Protein AF-A0A2K6BMT7-F1 (afdb_monomer_lite)

Structure (mmCIF, N/CA/C/O backbone):
data_AF-A0A2K6BMT7-F1
#
_entry.id   AF-A0A2K6BMT7-F1
#
loop_
_atom_site.group_PDB
_atom_site.id
_atom_site.type_symbol
_atom_site.label_atom_id
_atom_site.label_alt_id
_atom_site.label_comp_id
_atom_site.label_asym_id
_atom_site.label_entity_id
_atom_site.label_seq_id
_atom_site.pdbx_PDB_ins_code
_atom_site.Cartn_x
_atom_site.Cartn_y
_atom_site.Cartn_z
_atom_site.occupancy
_atom_site.B_iso_or_equiv
_atom_site.auth_seq_id
_atom_site.auth_comp_id
_atom_site.auth_asym_id
_atom_site.auth_atom_id
_atom_site.pdbx_PDB_model_num
ATOM 1 N N . MET A 1 1 ? -9.455 14.808 1.850 1.00 55.75 1 MET A N 1
ATOM 2 C CA . MET A 1 1 ? -9.223 13.493 2.487 1.00 55.75 1 MET A CA 1
ATOM 3 C C . MET A 1 1 ? -7.935 12.855 1.991 1.00 55.75 1 MET A C 1
ATOM 5 O O . MET A 1 1 ? -7.010 12.832 2.779 1.00 55.75 1 MET A O 1
ATOM 9 N N . VAL A 1 2 ? -7.801 12.459 0.715 1.00 50.84 2 VAL A N 1
ATOM 10 C CA . VAL A 1 2 ? -6.552 11.845 0.194 1.00 50.84 2 VAL A CA 1
ATOM 11 C C . VAL A 1 2 ? -5.312 12.725 0.407 1.00 50.84 2 VAL A C 1
ATOM 13 O O . VAL A 1 2 ? -4.295 12.224 0.864 1.00 50.84 2 VAL A O 1
ATOM 16 N N . HIS A 1 3 ? -5.402 14.038 0.162 1.00 54.19 3 HIS A N 1
ATOM 17 C CA . HIS A 1 3 ? -4.284 14.962 0.406 1.00 54.19 3 HIS A CA 1
ATOM 18 C C . HIS A 1 3 ? -3.885 15.050 1.886 1.00 54.19 3 HIS A C 1
ATOM 20 O O . HIS A 1 3 ? -2.717 14.907 2.208 1.00 54.19 3 HIS A O 1
ATOM 26 N N . THR A 1 4 ? -4.855 15.156 2.795 1.00 60.25 4 THR A N 1
ATOM 27 C CA . THR A 1 4 ? -4.600 15.146 4.245 1.00 60.25 4 THR A CA 1
ATOM 28 C C . THR A 1 4 ? -4.006 13.813 4.710 1.00 60.25 4 THR A C 1
ATOM 30 O O . THR A 1 4 ? -3.145 13.780 5.580 1.00 60.25 4 THR A O 1
ATOM 33 N N . SER A 1 5 ? -4.435 12.698 4.113 1.00 56.72 5 SER A N 1
ATOM 34 C CA . SER A 1 5 ? -3.838 11.387 4.367 1.00 56.72 5 SER A CA 1
ATOM 35 C C . SER A 1 5 ? -2.396 11.307 3.859 1.00 56.72 5 SER A C 1
ATOM 37 O O . SER A 1 5 ? -1.581 10.669 4.514 1.00 56.72 5 SER A O 1
ATOM 39 N N . LEU A 1 6 ? -2.064 11.957 2.736 1.00 59.62 6 LEU A N 1
ATOM 40 C CA . LEU A 1 6 ? -0.688 12.045 2.236 1.00 59.62 6 LEU A CA 1
ATOM 41 C C . LEU A 1 6 ? 0.211 12.844 3.189 1.00 59.62 6 LEU A C 1
ATOM 43 O O . LEU A 1 6 ? 1.313 12.386 3.471 1.00 59.62 6 LEU A O 1
ATOM 47 N N . ASP A 1 7 ? -0.279 13.949 3.753 1.00 67.00 7 ASP A N 1
ATOM 48 C CA . ASP A 1 7 ? 0.479 14.738 4.735 1.00 67.00 7 ASP A CA 1
ATOM 49 C C . ASP A 1 7 ? 0.770 13.923 6.011 1.00 67.00 7 ASP A C 1
ATOM 51 O O . ASP A 1 7 ? 1.907 13.874 6.479 1.00 67.00 7 ASP A O 1
ATOM 55 N N . VAL A 1 8 ? -0.228 13.191 6.529 1.00 65.44 8 VAL A N 1
ATOM 56 C CA . VAL A 1 8 ? -0.067 12.286 7.688 1.00 65.44 8 VAL A CA 1
ATOM 57 C C . VAL A 1 8 ? 0.892 11.132 7.376 1.00 65.44 8 VAL A C 1
ATOM 59 O O . VAL A 1 8 ? 1.685 10.728 8.228 1.00 65.44 8 VAL A O 1
ATOM 62 N N . VAL A 1 9 ? 0.844 10.593 6.153 1.00 61.94 9 VAL A N 1
ATOM 63 C CA . VAL A 1 9 ? 1.799 9.580 5.680 1.00 61.94 9 VAL A CA 1
ATOM 64 C C . VAL A 1 9 ? 3.214 10.148 5.661 1.00 61.94 9 VAL A C 1
ATOM 66 O O . VAL A 1 9 ? 4.128 9.489 6.150 1.00 61.94 9 VAL A O 1
ATOM 69 N N . ASP A 1 10 ? 3.411 11.353 5.133 1.00 65.62 10 ASP A N 1
ATOM 70 C CA . ASP A 1 10 ? 4.726 11.990 5.051 1.00 65.62 10 ASP A CA 1
ATOM 71 C C . ASP A 1 10 ? 5.289 12.340 6.430 1.00 65.62 10 ASP A C 1
ATOM 73 O O . ASP A 1 10 ? 6.480 12.122 6.683 1.00 65.62 10 ASP A O 1
ATOM 77 N N . GLU A 1 11 ? 4.441 12.772 7.361 1.00 65.19 11 GLU A N 1
ATOM 78 C CA . GLU A 1 11 ? 4.820 13.016 8.752 1.00 65.19 11 GLU A CA 1
ATOM 79 C C . GLU A 1 11 ? 5.185 11.710 9.478 1.00 65.19 11 GLU A C 1
ATOM 81 O O . GLU A 1 11 ? 6.235 11.633 10.121 1.00 65.19 11 GLU A O 1
ATOM 86 N N . LYS A 1 12 ? 4.399 10.635 9.304 1.00 63.41 12 LYS A N 1
ATOM 87 C CA . LYS A 1 12 ? 4.690 9.321 9.906 1.00 63.41 12 LYS A CA 1
ATOM 88 C C . LYS A 1 12 ? 5.941 8.682 9.297 1.00 63.41 12 LYS A C 1
ATOM 90 O O . LYS A 1 12 ? 6.745 8.123 10.036 1.00 63.41 12 LYS A O 1
ATOM 95 N N . ILE A 1 13 ? 6.177 8.819 7.988 1.00 61.03 13 ILE A N 1
ATOM 96 C CA . ILE A 1 13 ? 7.422 8.382 7.326 1.00 61.03 13 ILE A CA 1
ATOM 97 C C . ILE A 1 13 ? 8.625 9.171 7.857 1.00 61.03 13 ILE A C 1
ATOM 99 O O . ILE A 1 13 ? 9.675 8.584 8.124 1.00 61.03 13 ILE A O 1
ATOM 103 N N . SER A 1 14 ? 8.476 10.481 8.056 1.00 60.44 14 SER A N 1
ATOM 104 C CA . SER A 1 14 ? 9.527 11.341 8.613 1.00 60.44 14 SER A CA 1
ATOM 105 C C . SER A 1 14 ? 9.826 11.010 10.081 1.00 60.44 14 SER A C 1
ATOM 107 O O . SER A 1 14 ? 10.989 10.982 10.486 1.00 60.44 14 SER A O 1
ATOM 109 N N . ALA A 1 15 ? 8.803 10.675 10.872 1.00 58.50 15 ALA A N 1
ATOM 110 C CA . ALA A 1 15 ? 8.954 10.183 12.240 1.00 58.50 15 ALA A CA 1
ATOM 111 C C . ALA A 1 15 ? 9.589 8.779 12.283 1.00 58.50 15 ALA A C 1
ATOM 113 O O . ALA A 1 15 ? 10.459 8.516 13.114 1.00 58.50 15 ALA A O 1
ATOM 114 N N . MET A 1 16 ? 9.238 7.896 11.342 1.00 52.00 16 MET A N 1
ATOM 115 C CA . MET A 1 16 ? 9.847 6.569 11.205 1.00 52.00 16 MET A CA 1
ATOM 116 C C . MET A 1 16 ? 11.287 6.612 10.683 1.00 52.00 16 MET A C 1
ATOM 118 O O . MET A 1 16 ? 12.053 5.703 10.986 1.00 52.00 16 MET A O 1
ATOM 122 N N . ALA A 1 17 ? 11.723 7.674 9.997 1.00 50.19 17 ALA A N 1
ATOM 123 C CA . ALA A 1 17 ? 13.138 7.882 9.667 1.00 50.19 17 ALA A CA 1
ATOM 124 C C . ALA A 1 17 ? 14.042 7.955 10.911 1.00 50.19 17 ALA A C 1
ATOM 126 O O . ALA A 1 17 ? 15.207 7.570 10.834 1.00 50.19 17 ALA A O 1
ATOM 127 N N . LYS A 1 18 ? 13.500 8.359 12.071 1.00 45.88 18 LYS A N 1
ATOM 128 C CA . LYS A 1 18 ? 14.193 8.285 13.369 1.00 45.88 18 LYS A CA 1
ATOM 129 C C . LYS A 1 18 ? 14.155 6.892 14.014 1.00 45.88 18 LYS A C 1
ATOM 131 O O . LYS A 1 18 ? 15.046 6.587 14.798 1.00 45.88 18 LYS A O 1
ATOM 136 N N . ALA A 1 19 ? 13.166 6.058 13.685 1.00 43.19 19 ALA A N 1
ATOM 137 C CA . ALA A 1 19 ? 12.991 4.698 14.216 1.00 43.19 19 ALA A CA 1
ATOM 138 C C . ALA A 1 19 ? 13.570 3.592 13.302 1.00 43.19 19 ALA A C 1
ATOM 140 O O . ALA A 1 19 ? 13.682 2.439 13.709 1.00 43.19 19 ALA A O 1
ATOM 141 N N . LEU A 1 20 ? 13.988 3.950 12.082 1.00 44.69 20 LEU A N 1
ATOM 142 C CA . LEU A 1 20 ? 14.560 3.078 11.044 1.00 44.69 20 LEU A CA 1
ATOM 143 C C . LEU A 1 20 ? 15.863 2.363 11.448 1.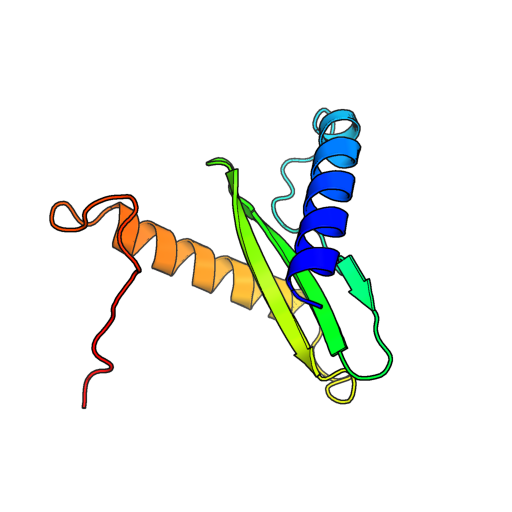00 44.69 20 LEU A C 1
ATOM 145 O O . LEU A 1 20 ? 16.345 1.511 10.705 1.00 44.69 20 LEU A O 1
ATOM 149 N N . LEU A 1 21 ? 16.427 2.698 12.609 1.00 47.00 21 LEU A N 1
ATOM 150 C CA . LEU A 1 21 ? 17.543 1.967 13.202 1.00 47.00 21 LEU A CA 1
ATOM 151 C C . LEU A 1 21 ? 17.126 0.624 13.814 1.00 47.00 21 LEU A C 1
ATOM 153 O O . LEU A 1 21 ? 18.019 -0.189 14.033 1.00 47.00 21 LEU A O 1
ATOM 157 N N . ASP A 1 22 ? 15.830 0.367 14.052 1.00 47.22 22 ASP A N 1
ATOM 158 C CA . ASP A 1 22 ? 15.425 -0.866 14.735 1.00 47.22 22 ASP A CA 1
ATOM 159 C C . ASP A 1 22 ? 14.768 -1.934 13.843 1.00 47.22 22 ASP A C 1
ATOM 161 O O . ASP A 1 22 ? 15.230 -3.064 13.880 1.00 47.22 22 ASP A O 1
ATOM 165 N N . GLN A 1 23 ? 13.762 -1.690 12.990 1.00 45.16 23 GLN A N 1
ATOM 166 C CA . GLN A 1 23 ? 13.036 -2.834 12.387 1.00 45.16 23 GLN A CA 1
ATOM 167 C C . GLN A 1 23 ? 12.711 -2.691 10.891 1.00 45.16 23 GLN A C 1
ATOM 169 O O . GLN A 1 23 ? 12.201 -1.678 10.423 1.00 45.16 23 GLN A O 1
ATOM 174 N N . ARG A 1 24 ? 12.985 -3.770 10.138 1.00 58.56 24 ARG A N 1
ATOM 175 C CA . ARG A 1 24 ? 12.734 -4.002 8.694 1.00 58.56 24 ARG A CA 1
ATOM 176 C C . ARG A 1 24 ? 11.239 -4.075 8.328 1.00 58.56 24 ARG A C 1
ATOM 178 O O . ARG A 1 24 ? 10.847 -4.823 7.430 1.00 58.56 24 ARG A O 1
ATOM 185 N N . GLU A 1 25 ? 10.388 -3.365 9.049 1.00 68.38 25 GLU A N 1
ATOM 186 C CA . GLU A 1 25 ? 8.945 -3.501 8.931 1.00 68.38 25 GLU A CA 1
ATOM 187 C C . GLU A 1 25 ? 8.393 -2.52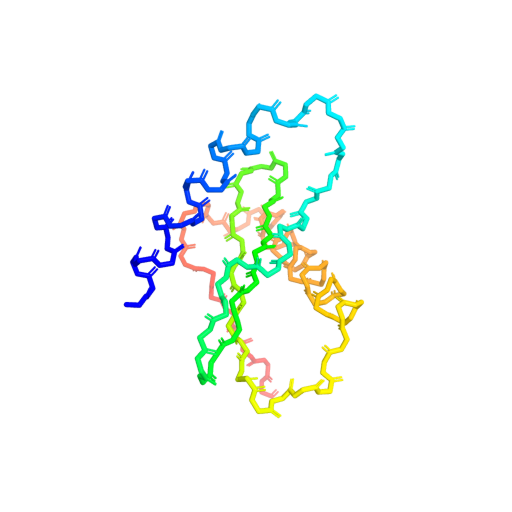0 7.887 1.00 68.38 25 GLU A C 1
ATOM 189 O O . GLU A 1 25 ? 8.446 -1.306 8.048 1.00 68.38 25 GLU A O 1
ATOM 194 N N . LEU A 1 26 ? 7.921 -3.069 6.761 1.00 85.00 26 LEU A N 1
ATOM 195 C CA . LEU A 1 26 ? 7.414 -2.312 5.603 1.00 85.00 26 LEU A CA 1
ATOM 196 C C . LEU A 1 26 ? 5.955 -1.856 5.778 1.00 85.00 26 LEU A C 1
ATOM 198 O O . LEU A 1 26 ? 5.473 -0.997 5.046 1.00 85.00 26 LEU A O 1
ATOM 202 N N . TYR A 1 27 ? 5.233 -2.459 6.720 1.00 87.69 27 TYR A N 1
ATOM 203 C CA . TYR A 1 27 ? 3.851 -2.117 7.039 1.00 87.69 27 TYR A CA 1
ATOM 204 C C . TYR A 1 27 ? 3.828 -1.008 8.092 1.00 87.69 27 TYR A C 1
ATOM 206 O O . TYR A 1 27 ? 4.526 -1.103 9.093 1.00 87.69 27 TYR A O 1
ATOM 214 N N . LEU A 1 28 ? 3.045 0.043 7.845 1.00 83.31 28 LEU A N 1
ATOM 215 C CA . LEU A 1 28 ? 2.946 1.230 8.701 1.00 83.31 28 LEU A CA 1
ATOM 216 C C . LEU A 1 28 ? 1.719 1.200 9.628 1.00 83.31 28 LEU A C 1
ATOM 218 O O . LEU A 1 28 ? 1.376 2.235 10.211 1.00 83.31 28 LEU A O 1
ATOM 222 N N . ASP A 1 29 ? 1.040 0.055 9.721 1.00 86.25 29 ASP A N 1
ATOM 223 C CA . ASP A 1 29 ? -0.207 -0.140 10.463 1.00 86.25 29 ASP A CA 1
ATOM 224 C C . ASP A 1 29 ? -1.332 0.828 10.038 1.00 86.25 29 ASP A C 1
ATOM 226 O O . ASP A 1 29 ? -1.358 1.368 8.923 1.00 86.25 29 ASP A O 1
ATOM 230 N N . LEU A 1 30 ? -2.296 1.034 10.939 1.00 85.38 30 LEU A N 1
ATOM 231 C CA . LEU A 1 30 ? -3.333 2.051 10.828 1.00 85.38 30 LEU A CA 1
ATOM 232 C C . LEU A 1 30 ? -2.694 3.449 10.906 1.00 85.38 30 LEU A C 1
ATOM 234 O O . LEU A 1 30 ? -2.005 3.806 11.866 1.00 85.38 30 LEU A O 1
ATOM 238 N N . LEU A 1 31 ? -2.912 4.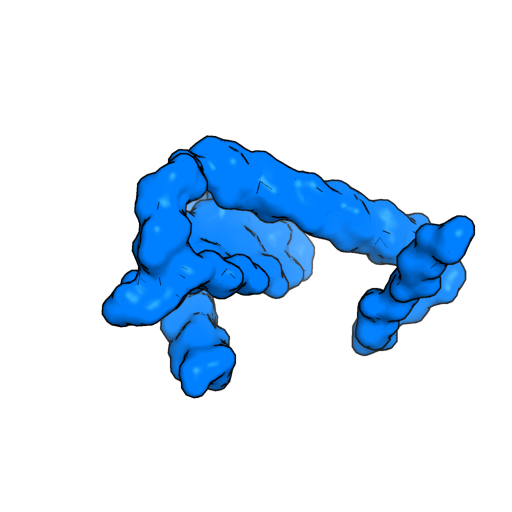247 9.867 1.00 82.19 31 LEU A N 1
ATOM 239 C CA . LEU A 1 31 ? -2.438 5.624 9.753 1.00 82.19 31 LEU A CA 1
ATOM 240 C C . LEU A 1 31 ? -3.450 6.603 10.333 1.00 82.19 31 LEU A C 1
ATOM 242 O O . LEU A 1 31 ? -3.084 7.495 11.092 1.00 82.19 31 LEU A O 1
ATOM 246 N N . TYR A 1 32 ? -4.718 6.428 9.960 1.00 74.56 32 TYR A N 1
ATOM 247 C CA . TYR A 1 32 ? -5.794 7.317 10.366 1.00 74.56 32 TYR A CA 1
ATOM 248 C C . TYR A 1 32 ? -7.111 6.541 10.505 1.00 74.56 32 TYR A C 1
ATOM 250 O O . TYR A 1 32 ? -7.616 6.012 9.507 1.00 74.56 32 TYR A O 1
ATOM 258 N N . PRO A 1 33 ? -7.668 6.440 11.723 1.00 72.94 33 PRO A N 1
ATOM 259 C CA . PRO A 1 33 ? -9.056 6.054 11.918 1.00 72.94 33 PRO A CA 1
ATOM 260 C C . PRO A 1 33 ? -9.969 7.266 11.703 1.00 72.94 33 PRO A C 1
ATOM 262 O O . PRO A 1 33 ? -9.801 8.305 12.333 1.00 72.94 33 PRO A O 1
ATOM 265 N N . THR A 1 34 ? -10.952 7.127 10.824 1.00 76.81 34 THR A N 1
ATOM 266 C CA . THR A 1 34 ? -12.121 8.010 10.698 1.00 76.81 34 THR A CA 1
ATOM 267 C C . THR A 1 34 ? -13.364 7.237 11.143 1.00 76.81 34 THR A C 1
ATOM 269 O O . THR A 1 34 ? -13.328 6.008 11.213 1.00 76.81 34 THR A O 1
ATOM 272 N N . GLU A 1 35 ? -14.468 7.934 11.423 1.00 74.12 35 GLU A N 1
ATOM 273 C CA . GLU A 1 35 ? -15.749 7.299 11.771 1.00 74.12 35 GLU A CA 1
ATOM 274 C C . GLU A 1 35 ? -16.208 6.298 10.706 1.00 74.12 35 GLU A C 1
ATOM 276 O O . GLU A 1 35 ? -16.623 5.199 11.060 1.00 74.12 35 GLU A O 1
ATOM 281 N N . ASP A 1 36 ? -16.023 6.622 9.424 1.00 81.62 36 ASP A N 1
ATOM 282 C CA . ASP A 1 36 ? -16.497 5.800 8.301 1.00 81.62 36 ASP A CA 1
ATOM 283 C C . ASP A 1 36 ? -15.392 4.966 7.628 1.00 81.62 36 ASP A C 1
ATOM 285 O O . ASP A 1 36 ? -15.676 4.048 6.862 1.00 81.62 36 ASP A O 1
ATOM 289 N N . TYR A 1 37 ? -14.112 5.258 7.896 1.00 83.69 37 TYR A N 1
ATOM 290 C CA . TYR A 1 37 ? -12.994 4.636 7.175 1.00 83.69 37 TYR A CA 1
ATOM 291 C C . TYR A 1 37 ? -11.765 4.386 8.046 1.00 83.69 37 TYR A C 1
ATOM 293 O O . TYR A 1 37 ? -11.437 5.147 8.951 1.00 83.69 37 TYR A O 1
ATOM 301 N N . LYS A 1 38 ? -11.014 3.345 7.701 1.00 85.50 38 LYS A N 1
ATOM 302 C CA . LYS A 1 38 ? -9.696 3.016 8.242 1.00 85.50 38 LYS A CA 1
ATOM 303 C C . LYS A 1 38 ? -8.670 3.100 7.123 1.00 85.50 38 LYS A C 1
ATOM 305 O O . LYS A 1 38 ? -8.827 2.459 6.084 1.00 85.50 38 LYS A O 1
ATOM 310 N N . VAL A 1 39 ? -7.621 3.888 7.336 1.00 87.50 39 VAL A N 1
ATOM 311 C CA . VAL A 1 39 ? -6.541 4.069 6.359 1.00 87.50 39 VAL A CA 1
ATOM 312 C C . VAL A 1 39 ? -5.293 3.343 6.837 1.00 87.50 39 VAL A C 1
ATOM 314 O O . VAL A 1 39 ? -4.772 3.661 7.903 1.00 87.50 39 VAL A O 1
ATOM 317 N N . TYR A 1 40 ? -4.787 2.413 6.034 1.00 89.19 40 TYR A N 1
ATOM 318 C CA . TYR A 1 40 ? -3.573 1.646 6.305 1.00 89.19 40 TYR A CA 1
ATOM 319 C C . TYR A 1 40 ? -2.455 2.022 5.336 1.00 89.19 40 TYR A C 1
ATOM 321 O O . TYR A 1 40 ? -2.713 2.346 4.172 1.00 89.19 40 TYR A O 1
ATOM 329 N N . GLY A 1 41 ? -1.213 1.953 5.813 1.00 90.62 41 GLY A N 1
ATOM 330 C CA . GLY A 1 41 ? -0.028 2.312 5.038 1.00 90.62 41 GLY A CA 1
ATOM 331 C C . GLY A 1 41 ? 0.964 1.170 4.884 1.00 90.62 41 GLY A C 1
ATOM 332 O O . GLY A 1 41 ? 1.145 0.355 5.784 1.00 90.62 41 GLY A O 1
ATOM 333 N N . TYR A 1 42 ? 1.664 1.150 3.756 1.00 91.56 42 TYR A N 1
ATOM 334 C CA . TYR A 1 42 ? 2.793 0.259 3.509 1.00 91.56 42 TYR A CA 1
ATOM 335 C C . TYR A 1 42 ? 3.822 0.973 2.636 1.00 91.56 42 TYR A C 1
ATOM 337 O O . TYR A 1 42 ? 3.461 1.627 1.659 1.00 91.56 42 TYR A O 1
ATOM 345 N N . VAL A 1 43 ? 5.105 0.861 2.967 1.00 89.81 43 VAL A N 1
ATOM 346 C CA . VAL A 1 43 ? 6.195 1.494 2.218 1.00 89.81 43 VAL A CA 1
ATOM 347 C C . VAL A 1 43 ? 7.240 0.454 1.868 1.00 89.81 43 VAL A C 1
ATOM 349 O O . VAL A 1 43 ? 7.771 -0.228 2.740 1.00 89.81 43 VAL A O 1
ATOM 352 N N . THR A 1 44 ? 7.558 0.342 0.581 1.00 89.12 44 THR A N 1
ATOM 353 C CA . THR A 1 44 ? 8.607 -0.558 0.100 1.00 89.12 44 THR A CA 1
ATOM 354 C C . THR A 1 44 ? 10.000 -0.009 0.427 1.00 89.12 44 THR A C 1
ATOM 356 O O . THR A 1 44 ? 10.209 1.184 0.667 1.00 89.12 44 THR A O 1
ATOM 359 N N . ASN A 1 45 ? 11.010 -0.871 0.344 1.00 86.06 45 ASN A N 1
ATOM 360 C CA . ASN A 1 45 ? 12.417 -0.469 0.390 1.00 86.06 45 ASN A CA 1
ATOM 361 C C . ASN A 1 45 ? 12.791 0.521 -0.733 1.00 86.06 45 ASN A C 1
ATOM 363 O O . ASN A 1 45 ? 13.652 1.372 -0.523 1.00 86.06 45 ASN A O 1
ATOM 367 N N . SER A 1 46 ? 12.111 0.455 -1.885 1.00 85.56 46 SER A N 1
ATOM 368 C CA . SER A 1 46 ? 12.247 1.404 -3.002 1.00 85.56 46 SER A CA 1
ATOM 369 C C . SER A 1 46 ? 11.478 2.718 -2.807 1.00 85.56 46 SER A C 1
ATOM 371 O O . SER A 1 46 ? 11.408 3.522 -3.732 1.00 85.56 46 SER A O 1
ATOM 373 N N . LYS A 1 47 ? 10.927 2.962 -1.607 1.00 85.25 47 LYS A N 1
ATOM 374 C CA . LYS A 1 47 ? 10.172 4.174 -1.232 1.00 85.25 47 LYS A CA 1
ATOM 375 C C . LYS A 1 47 ? 8.847 4.360 -1.978 1.00 85.25 47 LYS A C 1
ATOM 377 O O . LYS A 1 47 ? 8.283 5.453 -1.964 1.00 85.25 47 LYS A O 1
ATOM 382 N N . VAL A 1 48 ? 8.308 3.289 -2.555 1.00 88.81 48 VAL A N 1
ATOM 383 C CA . VAL A 1 48 ? 6.948 3.266 -3.102 1.00 88.81 48 VAL A CA 1
ATOM 384 C C . VAL A 1 48 ? 5.969 3.136 -1.943 1.00 88.81 48 VAL A C 1
ATOM 386 O O . VAL A 1 48 ? 6.170 2.318 -1.045 1.00 88.81 48 VAL A O 1
ATOM 389 N N . LYS A 1 49 ? 4.920 3.958 -1.948 1.00 89.62 49 LYS A N 1
ATOM 390 C CA . LYS A 1 49 ? 3.919 4.021 -0.878 1.00 89.62 49 LYS A CA 1
ATOM 391 C C . LYS A 1 49 ? 2.620 3.392 -1.371 1.00 89.62 49 LYS A C 1
ATOM 393 O O . LYS A 1 49 ? 2.063 3.840 -2.370 1.00 89.62 49 LYS A O 1
ATOM 398 N N . PHE A 1 50 ? 2.124 2.389 -0.660 1.00 92.06 50 PHE A N 1
ATOM 399 C CA . PHE A 1 50 ? 0.787 1.843 -0.852 1.00 92.06 50 PHE A CA 1
ATOM 400 C C . PHE A 1 50 ? -0.121 2.332 0.272 1.00 92.06 50 PHE A C 1
ATOM 402 O O . PHE A 1 50 ? 0.243 2.290 1.449 1.00 92.06 50 PHE A O 1
ATOM 409 N N . VAL A 1 51 ? -1.316 2.777 -0.105 1.00 90.00 51 VAL A N 1
ATOM 410 C CA . VAL A 1 51 ? -2.353 3.239 0.818 1.00 90.00 51 VAL A CA 1
AT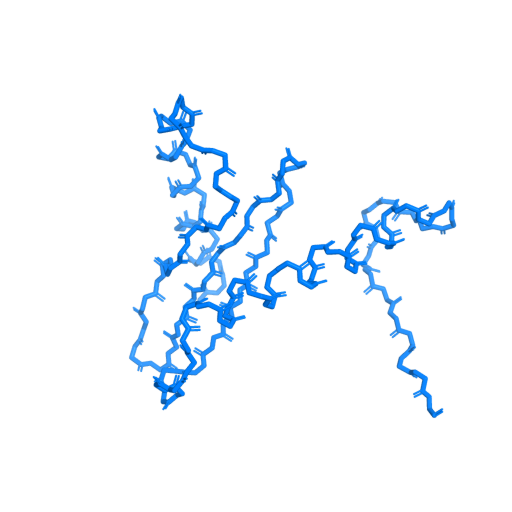OM 411 C C . VAL A 1 51 ? -3.607 2.422 0.558 1.00 90.00 51 VAL A C 1
ATOM 413 O O . VAL A 1 51 ? -4.032 2.289 -0.588 1.00 90.00 51 VAL A O 1
ATOM 416 N N . MET A 1 52 ? -4.191 1.872 1.618 1.00 88.44 52 MET A N 1
ATOM 417 C CA . MET A 1 52 ? -5.434 1.109 1.554 1.00 88.44 52 MET A CA 1
ATOM 418 C C . MET A 1 52 ? -6.474 1.768 2.446 1.00 88.44 52 MET A C 1
ATOM 420 O O . MET A 1 52 ? -6.215 2.011 3.623 1.00 88.44 52 MET A O 1
ATOM 424 N N . VAL A 1 53 ? -7.644 2.053 1.883 1.00 88.50 53 VAL A N 1
ATOM 425 C CA . VAL A 1 53 ? -8.781 2.624 2.607 1.00 88.50 53 VAL A CA 1
ATOM 426 C C . VAL A 1 53 ? -9.858 1.555 2.692 1.00 88.50 53 VAL A C 1
ATOM 428 O O . VAL A 1 53 ? -10.274 1.011 1.672 1.00 88.50 53 VAL A O 1
ATOM 431 N N . VAL A 1 54 ? -10.274 1.236 3.911 1.00 87.38 54 VAL A N 1
ATOM 432 C CA . VAL A 1 54 ? -11.281 0.216 4.212 1.00 87.38 54 VAL A CA 1
ATOM 433 C C . VAL A 1 54 ? -12.424 0.884 4.962 1.00 87.38 54 VAL A C 1
ATOM 435 O O . VAL A 1 54 ? -12.180 1.749 5.796 1.00 87.38 54 VAL A O 1
ATOM 438 N N . ASP A 1 55 ? -13.661 0.494 4.683 1.00 86.75 55 ASP A N 1
ATOM 439 C CA . ASP A 1 55 ? -14.828 0.951 5.440 1.00 86.75 55 ASP A CA 1
ATOM 440 C C . ASP A 1 55 ? -14.724 0.519 6.918 1.00 86.75 55 ASP A C 1
ATOM 442 O O . ASP A 1 55 ? -14.372 -0.626 7.227 1.00 86.75 55 ASP A O 1
ATOM 446 N N . SER A 1 56 ? -14.998 1.436 7.845 1.00 77.81 56 SER A N 1
ATOM 447 C CA . SER A 1 56 ? -14.912 1.181 9.286 1.00 77.81 56 SER A CA 1
ATOM 448 C C . SER A 1 56 ? -15.932 0.144 9.770 1.00 77.81 56 SER A C 1
ATOM 450 O O . SER A 1 56 ? -15.639 -0.575 10.734 1.00 77.81 56 SER A O 1
ATOM 452 N N . SER A 1 57 ? -17.072 0.015 9.078 1.00 77.69 57 SER A N 1
ATOM 453 C CA . SER A 1 57 ? -18.118 -0.979 9.343 1.00 77.69 57 SER A CA 1
ATOM 454 C C . SER A 1 57 ? -17.623 -2.409 9.131 1.00 77.69 57 SER A C 1
ATOM 456 O O . SER A 1 57 ? -18.114 -3.343 9.774 1.00 77.69 57 SER A O 1
ATOM 458 N N . ASN A 1 58 ? -16.577 -2.587 8.317 1.00 69.12 58 ASN A N 1
ATOM 459 C CA . ASN A 1 58 ? -15.893 -3.859 8.149 1.00 69.12 58 ASN A CA 1
ATOM 460 C C . ASN A 1 58 ? -14.928 -4.111 9.321 1.00 69.12 58 ASN A C 1
ATOM 462 O O . ASN A 1 58 ? -13.701 -4.070 9.215 1.00 69.12 58 ASN A O 1
ATOM 466 N N . THR A 1 59 ? -15.512 -4.349 10.492 1.00 63.84 59 THR A N 1
ATOM 467 C CA . THR A 1 59 ? -14.801 -4.679 11.737 1.00 63.84 59 THR A CA 1
ATOM 468 C C . THR A 1 59 ? -14.148 -6.062 11.711 1.00 63.84 59 THR A C 1
ATOM 470 O O . THR A 1 59 ? -13.336 -6.360 12.583 1.00 63.84 59 THR A O 1
ATOM 473 N N . ALA A 1 60 ? -14.461 -6.882 10.703 1.00 64.62 60 ALA A N 1
ATOM 474 C CA . ALA A 1 60 ? -14.039 -8.272 10.607 1.00 64.62 60 ALA A CA 1
ATOM 475 C C . ALA A 1 60 ? -12.674 -8.484 9.944 1.00 64.62 60 ALA A C 1
ATOM 477 O O . ALA A 1 60 ? -12.202 -9.611 9.967 1.00 64.62 60 ALA A O 1
ATOM 478 N N . LEU A 1 61 ? -12.042 -7.460 9.358 1.00 75.69 61 LEU A N 1
ATOM 479 C CA . LEU A 1 61 ? -10.736 -7.612 8.708 1.00 75.69 61 LEU A CA 1
ATOM 480 C C . LEU A 1 61 ? -9.610 -7.612 9.756 1.00 75.69 61 LEU A C 1
ATOM 482 O O . LEU A 1 61 ? -9.283 -6.548 10.295 1.00 75.69 61 LEU A O 1
ATOM 486 N N . PRO A 1 62 ? -8.999 -8.771 10.067 1.00 85.44 62 PRO A N 1
ATOM 487 C CA . PRO A 1 62 ? -7.881 -8.816 10.990 1.00 85.44 62 PRO A CA 1
ATOM 488 C C . PRO A 1 62 ? -6.636 -8.208 10.337 1.00 85.44 62 PRO A C 1
ATOM 490 O O . PRO A 1 62 ? -6.434 -8.292 9.124 1.00 85.44 62 PRO A O 1
ATOM 493 N N . ASP A 1 63 ? -5.739 -7.669 11.158 1.00 84.88 63 ASP A N 1
ATOM 494 C CA . ASP A 1 63 ? -4.497 -7.039 10.692 1.00 84.88 63 ASP A CA 1
ATOM 495 C C . ASP A 1 63 ? -3.655 -7.967 9.788 1.00 84.88 63 ASP A C 1
ATOM 497 O O . ASP A 1 63 ? -3.126 -7.554 8.757 1.00 84.88 63 ASP A O 1
ATOM 501 N N . ASN A 1 64 ? -3.635 -9.270 10.090 1.00 88.25 64 ASN A N 1
ATOM 502 C CA . ASN A 1 64 ? -2.958 -10.280 9.272 1.00 88.25 64 ASN A CA 1
ATOM 503 C C . ASN A 1 64 ?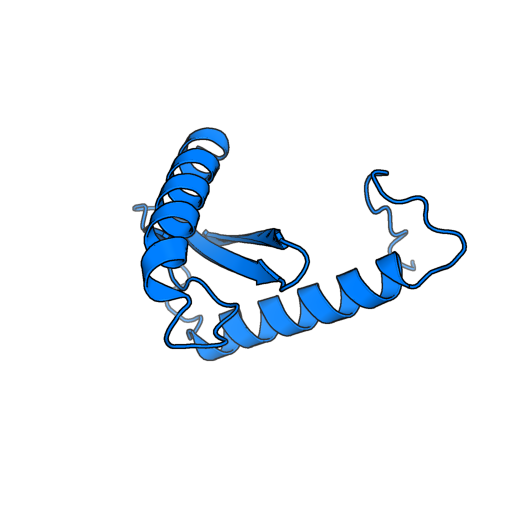 -3.450 -10.333 7.816 1.00 88.25 64 ASN A C 1
ATOM 505 O O . ASN A 1 64 ? -2.649 -10.598 6.911 1.00 88.25 64 ASN A O 1
ATOM 509 N N . GLU A 1 65 ? -4.740 -10.092 7.574 1.00 90.38 65 GLU A N 1
ATOM 510 C CA . GLU A 1 65 ? -5.291 -10.044 6.220 1.00 90.38 65 GLU A CA 1
ATOM 511 C C . GLU A 1 65 ? -4.858 -8.777 5.492 1.00 90.38 65 GLU A C 1
ATOM 513 O O . GLU A 1 65 ? -4.385 -8.874 4.360 1.00 90.38 65 GLU A O 1
ATOM 518 N N . ILE A 1 66 ? -4.890 -7.623 6.161 1.00 90.56 66 ILE A N 1
ATOM 519 C CA . ILE A 1 66 ? -4.389 -6.355 5.612 1.00 90.56 66 ILE A CA 1
ATOM 520 C C . ILE A 1 66 ? -2.912 -6.489 5.217 1.00 90.56 66 ILE A C 1
ATOM 522 O O . ILE A 1 66 ? -2.525 -6.183 4.085 1.00 90.56 66 ILE A O 1
ATOM 526 N N . ARG A 1 67 ? -2.081 -7.063 6.097 1.00 90.88 67 ARG A N 1
ATOM 527 C CA . ARG A 1 67 ? -0.668 -7.357 5.802 1.00 90.88 67 ARG A CA 1
ATOM 528 C C . ARG A 1 67 ? -0.510 -8.332 4.636 1.00 90.88 67 ARG A C 1
ATOM 530 O O . ARG A 1 67 ? 0.406 -8.194 3.825 1.00 90.88 67 ARG A O 1
ATOM 537 N N . SER A 1 68 ? -1.379 -9.337 4.533 1.00 92.56 68 SER A N 1
ATOM 538 C CA . SER A 1 68 ? -1.404 -10.267 3.397 1.00 92.56 68 SER A CA 1
ATOM 539 C C . SER A 1 68 ? -1.743 -9.556 2.084 1.00 92.56 68 SER A C 1
ATOM 541 O O . SER A 1 68 ? -1.050 -9.757 1.087 1.00 92.56 68 SER A O 1
ATOM 543 N N . MET A 1 69 ? -2.742 -8.672 2.089 1.00 93.62 69 MET A N 1
ATOM 544 C CA . MET A 1 69 ? -3.132 -7.878 0.925 1.00 93.62 69 MET A CA 1
ATOM 545 C C . MET A 1 69 ? -2.009 -6.942 0.473 1.00 93.62 69 MET A C 1
ATOM 547 O O . MET A 1 69 ? -1.690 -6.927 -0.713 1.00 93.62 69 MET A O 1
ATOM 551 N N . PHE A 1 70 ? -1.342 -6.236 1.393 1.00 94.44 70 PHE A N 1
ATOM 552 C CA . PHE A 1 70 ? -0.185 -5.406 1.043 1.00 94.44 70 PHE A CA 1
ATOM 553 C C . PHE A 1 70 ? 0.965 -6.215 0.441 1.00 94.44 70 PHE A C 1
ATOM 555 O O . PHE A 1 70 ? 1.573 -5.773 -0.530 1.00 94.44 70 PHE A O 1
ATOM 562 N N . ARG A 1 71 ? 1.245 -7.419 0.959 1.00 93.44 71 ARG A N 1
ATOM 563 C CA . ARG A 1 71 ? 2.256 -8.311 0.364 1.00 93.44 71 ARG A CA 1
ATOM 564 C C . ARG A 1 71 ? 1.878 -8.747 -1.050 1.00 93.44 71 ARG A C 1
ATOM 566 O O . ARG A 1 71 ? 2.731 -8.721 -1.929 1.00 93.44 71 ARG A O 1
ATOM 573 N N . LYS A 1 72 ? 0.613 -9.111 -1.284 1.00 94.81 72 LYS A N 1
ATOM 574 C CA . LYS A 1 72 ? 0.125 -9.455 -2.630 1.00 94.81 72 LYS A CA 1
ATOM 575 C C . LYS A 1 72 ? 0.256 -8.270 -3.586 1.00 94.81 72 LYS A C 1
ATOM 577 O O . LYS A 1 72 ? 0.779 -8.443 -4.680 1.00 94.81 72 LYS A O 1
ATOM 582 N N . LEU A 1 73 ? -0.148 -7.076 -3.148 1.00 93.81 73 LEU A N 1
ATOM 583 C CA . LEU A 1 73 ? -0.032 -5.852 -3.939 1.00 93.81 73 LEU A CA 1
ATOM 584 C C . LEU A 1 73 ? 1.429 -5.521 -4.265 1.00 93.81 73 LEU A C 1
ATOM 586 O O . LEU A 1 73 ? 1.729 -5.190 -5.406 1.00 93.81 73 LEU A O 1
ATOM 590 N N . HIS A 1 74 ? 2.335 -5.657 -3.293 1.00 94.31 74 HIS A N 1
ATOM 591 C CA . HIS A 1 74 ? 3.769 -5.479 -3.513 1.00 94.31 74 HIS A CA 1
ATOM 592 C C . HIS A 1 74 ? 4.279 -6.460 -4.569 1.00 94.31 74 HIS A C 1
ATOM 594 O O . HIS A 1 74 ? 4.883 -6.020 -5.537 1.00 94.31 74 HIS A O 1
ATOM 600 N N . ASN A 1 75 ? 3.980 -7.754 -4.445 1.00 93.94 75 ASN A N 1
ATOM 601 C CA . ASN A 1 75 ? 4.430 -8.744 -5.424 1.00 93.94 75 ASN A CA 1
ATOM 602 C C . ASN A 1 75 ? 3.930 -8.413 -6.839 1.00 93.94 75 ASN A C 1
ATOM 604 O O . ASN A 1 75 ? 4.730 -8.355 -7.765 1.00 93.94 75 ASN A O 1
ATOM 608 N N . SER A 1 76 ? 2.641 -8.094 -7.000 1.00 92.06 76 SER A N 1
ATOM 609 C CA . SER A 1 76 ? 2.095 -7.699 -8.305 1.00 92.06 76 SER A CA 1
ATOM 610 C C . SER A 1 76 ? 2.706 -6.400 -8.839 1.00 92.06 76 SER A C 1
ATOM 612 O O . SER A 1 76 ? 2.938 -6.274 -10.039 1.00 92.06 76 SER A O 1
ATOM 614 N N . TYR A 1 77 ? 2.997 -5.432 -7.967 1.00 91.75 77 TYR A N 1
ATOM 615 C CA . TYR A 1 77 ? 3.719 -4.218 -8.345 1.00 91.75 77 TYR A CA 1
ATOM 616 C C . TYR A 1 77 ? 5.141 -4.545 -8.825 1.00 91.75 77 TYR A C 1
ATOM 618 O O . TYR A 1 77 ? 5.574 -4.020 -9.848 1.00 91.75 77 TYR A O 1
ATOM 626 N N . THR A 1 78 ? 5.852 -5.440 -8.135 1.00 91.94 78 THR A N 1
ATOM 627 C CA . THR A 1 78 ? 7.180 -5.913 -8.541 1.00 91.94 78 THR A CA 1
ATOM 628 C C . THR A 1 78 ? 7.136 -6.591 -9.906 1.00 91.94 78 THR A C 1
ATOM 630 O O . THR A 1 78 ? 7.975 -6.272 -10.741 1.00 91.94 78 THR A O 1
ATOM 633 N N . ASP A 1 79 ? 6.142 -7.439 -10.177 1.00 91.75 79 ASP A N 1
ATOM 634 C CA . ASP A 1 79 ? 5.992 -8.103 -11.479 1.00 91.75 79 ASP A CA 1
ATOM 635 C C . ASP A 1 79 ? 5.850 -7.091 -12.628 1.00 91.75 79 ASP A C 1
ATOM 637 O O . ASP A 1 79 ? 6.474 -7.244 -13.680 1.00 91.75 79 ASP A O 1
ATOM 641 N N . VAL A 1 80 ? 5.078 -6.018 -12.417 1.00 90.31 80 VAL A N 1
ATOM 642 C CA . VAL A 1 80 ? 4.933 -4.929 -13.397 1.00 90.31 80 VAL A CA 1
ATOM 643 C C . VAL A 1 80 ? 6.237 -4.149 -13.556 1.00 90.31 80 VAL A C 1
ATOM 645 O O . VAL A 1 80 ? 6.659 -3.900 -14.679 1.00 90.31 80 VAL A O 1
ATOM 648 N N . MET A 1 81 ? 6.904 -3.793 -12.457 1.00 89.31 81 MET A N 1
ATOM 649 C CA . MET A 1 81 ? 8.165 -3.039 -12.507 1.00 89.31 81 MET A CA 1
ATOM 650 C C . MET A 1 81 ? 9.320 -3.844 -13.111 1.00 89.31 81 MET A C 1
ATOM 652 O O . MET A 1 81 ? 10.243 -3.268 -13.679 1.00 89.31 81 MET A O 1
ATOM 656 N N . CYS A 1 82 ? 9.278 -5.172 -12.998 1.00 88.88 82 CYS A N 1
ATOM 657 C CA . CYS A 1 82 ? 10.238 -6.079 -13.618 1.00 88.88 82 CYS A CA 1
ATOM 658 C C . CYS A 1 82 ? 9.904 -6.403 -15.083 1.00 88.88 82 CYS A C 1
ATOM 660 O O . CYS A 1 82 ? 10.678 -7.107 -15.735 1.00 88.88 82 CYS A O 1
ATOM 662 N N . ASN A 1 83 ? 8.792 -5.898 -15.624 1.00 88.81 83 ASN A N 1
ATOM 663 C CA . ASN A 1 83 ? 8.466 -6.054 -17.033 1.00 88.81 83 ASN A CA 1
ATOM 664 C C . ASN A 1 83 ? 9.327 -5.098 -17.885 1.00 88.81 83 ASN A C 1
ATOM 666 O O . ASN A 1 83 ? 9.184 -3.883 -17.758 1.00 88.81 83 ASN A O 1
ATOM 670 N N . PRO A 1 84 ? 10.173 -5.602 -18.806 1.00 91.75 84 PRO A N 1
ATOM 671 C CA . PRO A 1 84 ? 11.047 -4.761 -19.630 1.00 91.75 84 PRO A CA 1
ATOM 672 C C . PRO A 1 84 ? 10.295 -3.851 -20.617 1.00 91.75 84 PRO A C 1
ATOM 674 O O . PRO A 1 84 ? 10.898 -2.947 -21.186 1.00 91.75 84 PRO A O 1
ATOM 677 N N . PHE A 1 85 ? 8.998 -4.088 -20.838 1.00 88.75 85 PHE A N 1
ATOM 678 C CA . PHE A 1 85 ? 8.137 -3.262 -21.689 1.00 88.75 85 PHE A CA 1
ATOM 679 C C . PHE A 1 85 ? 7.337 -2.217 -20.905 1.00 88.75 85 PHE A C 1
ATOM 681 O O . PHE A 1 85 ? 6.596 -1.440 -21.505 1.00 88.75 85 PHE A O 1
ATOM 688 N N . TYR A 1 86 ? 7.441 -2.216 -19.576 1.00 85.88 86 TYR A N 1
ATOM 689 C CA . TYR A 1 86 ? 6.794 -1.217 -18.745 1.00 85.88 86 TYR A CA 1
ATOM 690 C C . TYR A 1 86 ? 7.712 -0.002 -18.582 1.00 85.88 86 TYR A C 1
ATOM 692 O O . TYR A 1 86 ? 8.870 -0.135 -18.187 1.00 85.88 86 TYR A O 1
ATOM 700 N N . ASN A 1 87 ? 7.188 1.190 -18.868 1.00 86.56 87 ASN A N 1
ATOM 701 C CA . ASN A 1 87 ? 7.917 2.435 -18.658 1.00 86.56 87 ASN A CA 1
ATOM 702 C C . ASN A 1 87 ? 7.678 2.934 -17.223 1.00 86.56 87 ASN A C 1
ATOM 704 O O . ASN A 1 87 ? 6.532 3.213 -16.855 1.00 86.56 87 ASN A O 1
ATOM 708 N N . PRO A 1 88 ? 8.730 3.086 -16.399 1.00 82.88 88 PRO A N 1
ATOM 709 C CA . PRO A 1 88 ? 8.584 3.628 -15.055 1.00 82.88 88 PRO A CA 1
ATOM 710 C C . PRO A 1 88 ? 7.993 5.042 -15.079 1.00 82.88 88 PRO A C 1
ATOM 712 O O . PRO A 1 88 ? 8.489 5.914 -15.788 1.00 82.88 88 PRO A O 1
ATOM 715 N N . GLY A 1 89 ? 6.964 5.276 -14.265 1.00 81.56 89 GLY A N 1
ATOM 716 C CA . GLY A 1 89 ? 6.277 6.569 -14.162 1.00 81.56 89 GLY A CA 1
ATOM 717 C C . GLY A 1 89 ? 4.932 6.618 -14.887 1.00 81.56 89 GLY A C 1
ATOM 718 O O . GLY A 1 89 ? 4.093 7.443 -14.525 1.00 81.56 89 GLY A O 1
ATOM 719 N N . ASP A 1 90 ? 4.683 5.700 -15.822 1.00 86.12 90 ASP A N 1
ATOM 720 C CA . ASP A 1 90 ? 3.371 5.572 -16.450 1.00 86.12 90 ASP A CA 1
ATOM 721 C C . ASP A 1 90 ? 2.361 4.956 -15.475 1.00 86.12 90 ASP A C 1
ATOM 723 O O . ASP A 1 90 ? 2.687 4.107 -14.640 1.00 86.12 90 ASP A O 1
ATOM 727 N N . CYS A 1 91 ? 1.095 5.359 -15.581 1.00 84.31 91 CYS A N 1
ATOM 728 C CA . CYS A 1 91 ? 0.039 4.732 -14.793 1.00 84.31 91 CYS A CA 1
ATOM 729 C C . CYS A 1 91 ? -0.026 3.232 -15.130 1.00 84.31 91 CYS A C 1
ATOM 731 O O . CYS A 1 91 ? -0.110 2.863 -16.302 1.00 84.31 91 CYS A O 1
ATOM 733 N N . ILE A 1 92 ? 0.013 2.365 -14.111 1.00 86.19 92 ILE A N 1
ATOM 734 C CA . ILE A 1 92 ? -0.117 0.917 -14.309 1.00 86.19 92 ILE A CA 1
ATOM 735 C C . ILE A 1 92 ? -1.523 0.639 -14.841 1.00 86.19 92 ILE A C 1
ATOM 737 O O . ILE A 1 92 ? -2.511 0.783 -14.124 1.00 86.19 92 ILE A O 1
ATOM 741 N N . GLN A 1 93 ? -1.602 0.220 -16.099 1.00 81.62 93 GLN A N 1
ATOM 742 C CA . GLN A 1 93 ? -2.839 -0.214 -16.732 1.00 81.62 93 GLN A CA 1
ATOM 743 C C . GLN A 1 93 ? -2.802 -1.729 -16.907 1.00 81.62 93 GLN A C 1
ATOM 745 O O . GLN A 1 93 ? -1.864 -2.276 -17.483 1.00 81.62 93 GLN A O 1
ATOM 750 N N . SER A 1 94 ? -3.839 -2.409 -16.430 1.00 70.12 94 SER A N 1
ATOM 751 C CA . SER A 1 94 ? -4.062 -3.826 -16.703 1.00 70.12 94 SER A CA 1
ATOM 752 C C . SER A 1 94 ? -5.431 -3.978 -17.348 1.00 70.12 94 SER A C 1
ATOM 754 O O . SER A 1 94 ? -6.416 -3.438 -16.845 1.00 70.12 94 SER A O 1
ATOM 756 N N . ARG A 1 95 ? -5.499 -4.693 -18.475 1.00 65.81 95 ARG A N 1
ATOM 757 C CA . ARG A 1 95 ? -6.780 -5.167 -19.005 1.00 65.81 95 ARG A CA 1
ATOM 758 C C . ARG A 1 95 ? -7.185 -6.354 -18.139 1.00 65.81 95 ARG A C 1
ATOM 760 O O . ARG A 1 95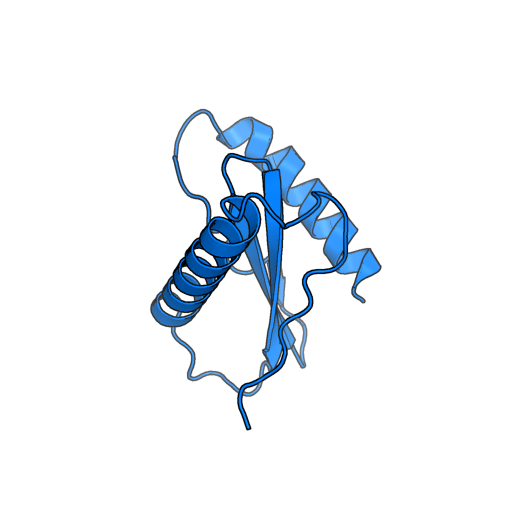 ? -6.495 -7.369 -18.155 1.00 65.81 95 ARG A O 1
ATOM 767 N N . CYS A 1 96 ? -8.261 -6.221 -17.367 1.00 48.41 96 CYS A N 1
ATOM 768 C CA . CYS A 1 96 ? -8.904 -7.382 -16.759 1.00 48.41 96 CYS A CA 1
ATOM 769 C C . CYS A 1 96 ? -9.218 -8.363 -17.896 1.00 48.41 96 CYS A C 1
ATOM 771 O O . CYS A 1 96 ? -9.840 -7.955 -18.875 1.00 48.41 96 CYS A O 1
ATOM 773 N N . ALA A 1 97 ? -8.717 -9.596 -17.820 1.00 43.41 97 ALA A N 1
ATOM 774 C CA . ALA A 1 97 ? -9.069 -10.621 -18.795 1.00 43.41 97 ALA A CA 1
ATOM 775 C C . ALA A 1 97 ? -10.590 -10.842 -18.726 1.00 43.41 97 ALA A C 1
ATOM 777 O O . ALA A 1 97 ? -11.104 -11.123 -17.642 1.00 43.41 97 ALA A O 1
ATOM 778 N N . GLU A 1 98 ? -11.274 -10.622 -19.852 1.00 31.47 98 GLU A N 1
ATOM 779 C CA . GLU A 1 98 ? -12.675 -11.012 -20.077 1.00 31.47 98 GLU A CA 1
ATOM 780 C C . GLU A 1 98 ? -12.840 -12.536 -20.043 1.00 31.47 98 GLU A C 1
ATOM 782 O O . GLU A 1 98 ? -11.917 -13.246 -20.517 1.00 31.47 98 GLU A O 1
#

Radius of gyration: 15.02 Å; chains: 1; bounding box: 36×26×36 Å

Secondary structure (DSSP, 8-state):
-HHHHHHHHHHHHHHHHHHTTT----EEEEEEE-SSEEEEEEE-TT--EEEEEEETT-TT--HHHHHHHHHHHHHHHHHHHT-TTPPTTS--------

Organism: Macaca nemestrina (NCBI:txid9545)

Sequence (98 aa):
MVHTSLDVVDEKISAMAKALLDQRELYLDLLYPTEDYKVYGYVTNSKVKFVMVVDSSNTALPDNEIRSMFRKLHNSYTDVMCNPFYNPGDCIQSRCAE

InterPro domains:
  IPR006722 Trafficking protein particle complex subunit 2 [PF04628] (1-95)
  IPR006722 Trafficking protein particle complex subunit 2 [PTHR12403] (1-95)
  IPR011012 Longin-like domain superfamily [SSF64356] (2-95)
  IPR044760 Trafficking protein particle complex subunit 2-like [cd14854] (2-95)

Foldseek 3Di:
DVVVLVVLVVVLVVVCVVVVVDDPAQWSQFSDDDPFWTWTWGADPVRDIDIDIDTPVCPPDDPVNVVVVVVVVVVVVVVLVPPPPHDPPDDDDDDDDD

pLDDT: mean 76.77, std 15.99, range [31.47, 94.81]